Protein AF-A0A7X9A4W3-F1 (afdb_monomer)

pLDDT: mean 96.19, std 3.08, range [78.69, 98.69]

Mean predicted aligned error: 3.04 Å

Secondary structure (DSSP, 8-state):
----HHHHHHHHHHHHHHHHHHHHHHHSS--EEEEEEES--HHHHHHHHHHHHHHHHHT-EEEEEEE-TT--HHHHHHHHHHHHH-TT--EEEEPSPPPTTS-HHHHHHHS-TTTBTT--SHHHHHHHHTT------HHHHHHHHHHHHTT---TT---------

Foldseek 3Di:
DDLDLVVVLVVVLVVLLVVQVVVCVVVVDGAEEEEEAEDDDPVLVVVLVVVCVSCVSSVHHYYYDYHYLPDAQVNLLVVLVVLQPDPSHQAYHYGDDRRPNHDPQVNLQSHDQRRDLQQPHPVSVVCVVVVHDGRHHPVVVSVVSSCVVVVPDDPPDDDDDDDDD

Structure (mmCIF, N/CA/C/O backbone):
data_AF-A0A7X9A4W3-F1
#
_entry.id   AF-A0A7X9A4W3-F1
#
loop_
_atom_site.group_PDB
_atom_site.id
_atom_site.type_symbol
_atom_site.label_atom_id
_atom_site.label_alt_id
_atom_site.label_comp_id
_atom_site.label_asym_id
_atom_site.label_entity_id
_atom_site.label_seq_id
_atom_site.pdbx_PDB_ins_code
_atom_site.Cartn_x
_atom_site.Cartn_y
_atom_site.Cartn_z
_atom_site.occupancy
_atom_site.B_iso_or_equiv
_atom_site.auth_seq_id
_atom_site.auth_comp_id
_atom_site.auth_asym_id
_atom_site.auth_atom_id
_atom_site.pdbx_PDB_model_num
ATOM 1 N N . MET A 1 1 ? -28.162 10.384 4.393 1.00 87.25 1 MET A N 1
ATOM 2 C CA . MET A 1 1 ? -26.959 10.400 5.253 1.00 87.25 1 MET A CA 1
ATOM 3 C C . MET A 1 1 ? -25.741 10.495 4.353 1.00 87.25 1 MET A C 1
ATOM 5 O O . MET A 1 1 ? -25.690 9.758 3.378 1.00 87.25 1 MET A O 1
ATOM 9 N N . LEU A 1 2 ? -24.809 11.404 4.640 1.00 94.06 2 LEU A N 1
ATOM 10 C CA . LEU A 1 2 ? -23.541 11.512 3.917 1.00 94.06 2 LEU A CA 1
ATOM 11 C C . LEU A 1 2 ? -22.475 10.701 4.663 1.00 94.06 2 LEU A C 1
ATOM 13 O O . LEU A 1 2 ? -22.311 10.890 5.864 1.00 94.0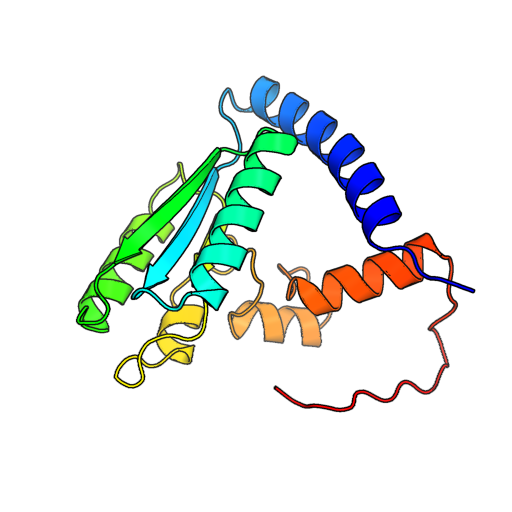6 2 LEU A O 1
ATOM 17 N N . LEU A 1 3 ? -21.760 9.818 3.964 1.00 96.38 3 LEU A N 1
ATOM 18 C CA . LEU A 1 3 ? -20.584 9.138 4.512 1.00 96.38 3 LEU A CA 1
ATOM 19 C C . LEU A 1 3 ? -19.347 9.988 4.193 1.00 96.38 3 LEU A C 1
ATOM 21 O O . LEU A 1 3 ? -18.777 9.882 3.108 1.00 96.38 3 LE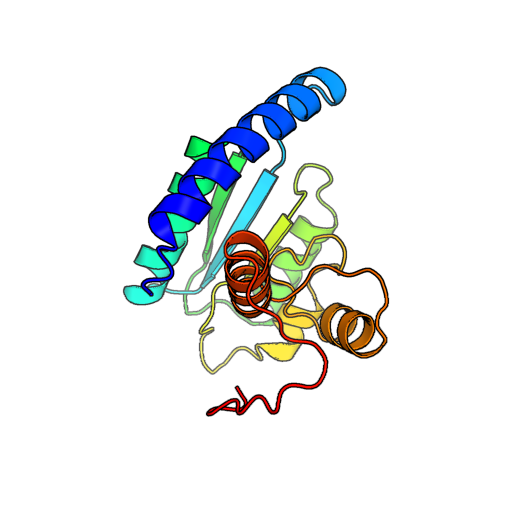U A O 1
ATOM 25 N N . ASP A 1 4 ? -18.959 10.874 5.110 1.00 97.44 4 ASP A N 1
ATOM 26 C CA . ASP A 1 4 ? -17.799 11.748 4.919 1.00 97.44 4 ASP A CA 1
ATOM 27 C C . ASP A 1 4 ? -16.494 10.981 5.169 1.00 97.44 4 ASP A C 1
ATOM 29 O O . ASP A 1 4 ? -16.091 10.757 6.311 1.00 97.44 4 ASP A O 1
ATOM 33 N N . GLY A 1 5 ? -15.823 10.577 4.089 1.00 96.94 5 GLY A N 1
ATOM 34 C CA . GLY A 1 5 ? -14.538 9.886 4.170 1.00 96.94 5 GLY A CA 1
ATOM 35 C C . GLY A 1 5 ? -13.354 10.778 4.548 1.00 96.94 5 GLY A C 1
ATOM 36 O O . GLY A 1 5 ? -12.355 10.262 5.046 1.00 96.94 5 GLY A O 1
ATOM 37 N N . LYS A 1 6 ? -13.447 12.103 4.369 1.00 95.88 6 LYS A N 1
ATOM 38 C CA . LYS A 1 6 ? -12.383 13.028 4.794 1.00 95.88 6 LYS A CA 1
ATOM 39 C C . LYS A 1 6 ? -12.339 13.115 6.313 1.00 95.88 6 LYS A C 1
ATOM 41 O O . LYS A 1 6 ? -11.250 13.053 6.883 1.00 95.88 6 LYS A O 1
ATOM 46 N N . LEU A 1 7 ? -13.510 13.204 6.949 1.00 97.19 7 LEU A N 1
ATOM 47 C CA . LEU A 1 7 ? -13.641 13.152 8.406 1.00 97.19 7 LEU A CA 1
ATOM 48 C C . LEU A 1 7 ? -13.024 11.859 8.958 1.00 97.19 7 LEU A C 1
ATOM 50 O O . LEU A 1 7 ? -12.102 11.912 9.770 1.00 97.19 7 LEU A O 1
ATOM 54 N N . VAL A 1 8 ? -13.473 10.705 8.453 1.00 97.12 8 VAL A N 1
ATOM 55 C CA . VAL A 1 8 ? -13.014 9.390 8.934 1.00 97.12 8 VAL A CA 1
ATOM 56 C C . VAL A 1 8 ? -11.513 9.199 8.714 1.00 97.12 8 VAL A C 1
ATOM 58 O O . VAL A 1 8 ? -10.817 8.713 9.604 1.00 97.12 8 VAL A O 1
ATOM 61 N N . SER A 1 9 ? -10.985 9.624 7.561 1.00 96.12 9 SER A N 1
ATOM 62 C CA . SER A 1 9 ? -9.546 9.573 7.280 1.00 96.12 9 SER A CA 1
ATOM 63 C C . SER A 1 9 ? -8.744 10.417 8.267 1.00 96.12 9 SER A C 1
ATOM 65 O O . SER A 1 9 ? -7.695 9.971 8.722 1.00 96.12 9 SER A O 1
ATOM 67 N N . LYS A 1 10 ? -9.218 11.620 8.615 1.00 96.62 10 LYS A N 1
ATOM 68 C CA . LYS A 1 10 ? -8.525 12.505 9.557 1.00 96.62 10 LYS A CA 1
ATOM 69 C C . LYS A 1 10 ? -8.448 11.884 10.953 1.00 96.62 10 LYS A C 1
ATOM 71 O O . LYS A 1 10 ? -7.362 11.798 11.519 1.00 96.62 10 LYS A O 1
ATOM 76 N N . GLU A 1 11 ? -9.568 11.394 11.480 1.00 97.00 11 GLU A N 1
ATOM 77 C CA . GLU A 1 11 ? -9.599 10.748 12.801 1.00 97.00 11 GLU A CA 1
ATOM 78 C C . GLU A 1 11 ? -8.766 9.460 12.840 1.00 97.00 11 GLU A C 1
ATOM 80 O O . GLU A 1 11 ? -8.126 9.139 13.846 1.00 97.00 11 GLU A O 1
ATOM 85 N N . PHE A 1 12 ? -8.750 8.706 11.737 1.00 96.50 12 PHE A N 1
ATOM 86 C CA . PHE A 1 12 ? -7.890 7.536 11.606 1.00 96.50 12 PHE A CA 1
ATOM 87 C C . PHE A 1 12 ? -6.405 7.918 11.613 1.00 96.50 12 PHE A C 1
ATOM 89 O O . PHE A 1 12 ? -5.620 7.287 12.320 1.00 96.50 12 PHE A O 1
ATOM 96 N N . GLU A 1 13 ? -6.015 8.959 10.873 1.00 96.56 13 GLU A N 1
ATOM 97 C CA . GLU A 1 13 ? -4.636 9.456 10.833 1.00 96.56 13 GLU A CA 1
ATOM 98 C C . GLU A 1 13 ? -4.151 9.947 12.204 1.00 96.56 13 GLU A C 1
ATOM 100 O O . GLU A 1 13 ? -3.006 9.682 12.566 1.00 96.56 13 GLU A O 1
ATOM 105 N N . GLU A 1 14 ? -5.005 10.595 13.001 1.00 97.12 14 GLU A N 1
ATOM 106 C CA . GLU A 1 14 ? -4.666 11.027 14.366 1.00 97.12 14 GLU A CA 1
ATOM 107 C C . GLU A 1 14 ? -4.326 9.832 15.271 1.00 97.12 14 GLU A C 1
ATOM 109 O O . GLU A 1 14 ? -3.284 9.820 15.934 1.00 97.12 14 GLU A O 1
ATOM 114 N N . LYS A 1 15 ? -5.146 8.773 15.235 1.00 97.06 15 LYS A N 1
ATOM 115 C CA . LYS A 1 15 ? -4.880 7.522 15.968 1.00 97.06 15 LYS A CA 1
ATOM 116 C C . LYS A 1 15 ? -3.633 6.813 15.443 1.00 97.06 15 LYS A C 1
ATOM 118 O O . LYS A 1 15 ? -2.836 6.287 16.221 1.00 97.06 15 LYS A O 1
ATOM 123 N N . LEU A 1 16 ? -3.457 6.794 14.122 1.00 97.50 16 LEU A N 1
ATOM 124 C CA . LEU A 1 16 ? -2.306 6.168 13.483 1.00 97.50 16 LEU A CA 1
ATOM 125 C C . LEU A 1 16 ? -1.009 6.880 13.866 1.00 97.50 16 LEU A C 1
ATOM 127 O O . LEU A 1 16 ? -0.036 6.204 14.177 1.00 97.50 16 LEU A O 1
ATOM 131 N N . LYS A 1 17 ? -1.003 8.213 13.920 1.00 98.06 17 LYS A N 1
ATOM 132 C CA . LYS A 1 17 ? 0.161 9.004 14.329 1.00 98.06 17 LYS A CA 1
ATOM 133 C C . LYS A 1 17 ? 0.639 8.627 15.730 1.00 98.06 17 LYS A C 1
ATOM 135 O O . LYS A 1 17 ? 1.826 8.383 15.910 1.00 98.06 17 LYS A O 1
ATOM 140 N N . LEU A 1 18 ? -0.274 8.496 16.697 1.00 97.88 18 LEU A N 1
ATOM 141 C CA . LEU A 1 18 ? 0.068 8.042 18.054 1.00 97.88 18 LEU A CA 1
ATOM 142 C C . LEU A 1 18 ? 0.699 6.644 18.042 1.00 97.88 18 LEU A C 1
ATOM 144 O O . LEU A 1 18 ? 1.708 6.397 18.703 1.00 97.88 18 LEU A O 1
ATOM 148 N N . LYS A 1 19 ? 0.139 5.735 17.238 1.00 97.94 19 LYS A N 1
ATOM 149 C CA . LYS A 1 19 ? 0.689 4.388 17.075 1.00 97.94 19 LYS A CA 1
ATOM 150 C C . LYS A 1 19 ? 2.084 4.419 16.451 1.00 97.94 19 LYS A C 1
ATOM 152 O O . LYS A 1 19 ? 2.969 3.726 16.939 1.00 97.94 19 LYS A O 1
ATOM 157 N N . VAL A 1 20 ? 2.298 5.219 15.410 1.00 98.00 20 VAL A N 1
ATOM 158 C CA . VAL A 1 20 ? 3.610 5.367 14.769 1.00 98.00 20 VAL A CA 1
ATOM 159 C C . VAL A 1 20 ? 4.634 5.925 15.755 1.00 98.00 20 VAL A C 1
ATOM 161 O O . VAL A 1 20 ? 5.714 5.355 15.848 1.00 98.00 20 VAL A O 1
ATOM 164 N N . THR A 1 21 ? 4.289 6.939 16.556 1.00 98.00 21 THR A N 1
ATOM 165 C CA . THR A 1 21 ? 5.172 7.451 17.619 1.00 98.00 21 THR A CA 1
ATOM 166 C C . THR A 1 21 ? 5.603 6.336 18.574 1.00 98.00 21 THR A C 1
ATOM 168 O O . THR A 1 21 ? 6.797 6.137 18.774 1.00 98.00 21 THR A O 1
ATOM 171 N N . SER A 1 22 ? 4.659 5.528 19.071 1.00 97.75 22 SER A N 1
ATOM 172 C CA . SER A 1 22 ? 4.990 4.404 19.965 1.00 97.75 22 SER A CA 1
ATOM 173 C C . SER A 1 22 ? 5.871 3.334 19.300 1.00 97.75 22 SER A C 1
ATOM 175 O O . SER A 1 22 ? 6.705 2.707 19.950 1.00 97.75 22 SER A O 1
ATOM 177 N N . LEU A 1 23 ? 5.712 3.118 17.987 1.00 97.31 23 LEU A N 1
ATOM 178 C CA . LEU A 1 23 ? 6.560 2.198 17.231 1.00 97.31 23 LEU A CA 1
ATOM 179 C C . LEU A 1 23 ? 7.974 2.757 17.072 1.00 97.31 23 LEU A C 1
ATOM 181 O O . LEU A 1 23 ? 8.928 2.001 17.217 1.00 97.31 23 LEU A O 1
ATOM 185 N N . VAL A 1 24 ? 8.115 4.059 16.820 1.00 97.69 24 VAL A N 1
ATOM 186 C CA . VAL A 1 24 ? 9.423 4.720 16.725 1.00 97.69 24 VAL A CA 1
ATOM 187 C C . VAL A 1 24 ? 10.171 4.621 18.049 1.00 97.69 24 VAL A C 1
ATOM 189 O O . VAL A 1 24 ? 11.337 4.249 18.044 1.00 97.69 24 VAL A O 1
ATOM 192 N N . GLU A 1 25 ? 9.508 4.887 19.174 1.00 97.31 25 GLU A N 1
ATOM 193 C CA . GLU A 1 25 ? 10.111 4.751 20.508 1.00 97.31 25 GLU A CA 1
ATOM 194 C C . GLU A 1 25 ? 10.567 3.313 20.784 1.00 97.31 25 GLU A C 1
ATOM 196 O O . GLU A 1 25 ? 11.650 3.087 21.314 1.00 97.31 25 GLU A O 1
ATOM 201 N N . LYS A 1 26 ? 9.765 2.321 20.379 1.00 97.31 26 LYS A N 1
ATOM 202 C CA . LYS A 1 26 ? 10.073 0.905 20.605 1.00 97.31 26 LYS A CA 1
ATOM 203 C C . LYS A 1 26 ? 11.182 0.370 19.696 1.00 97.31 26 LYS A C 1
ATOM 205 O O . LYS A 1 26 ? 12.035 -0.391 20.146 1.00 97.31 26 LYS A O 1
ATOM 210 N N . TYR A 1 27 ? 11.133 0.695 18.407 1.00 95.88 27 TYR A N 1
ATOM 211 C CA . TYR A 1 27 ? 11.996 0.105 17.377 1.00 95.88 27 TYR A CA 1
ATOM 212 C C . TYR A 1 27 ? 13.132 1.033 16.934 1.00 95.88 27 TYR A C 1
ATOM 214 O O . TYR A 1 27 ? 13.928 0.648 16.084 1.00 95.88 27 TYR A O 1
ATOM 222 N N . HIS A 1 28 ? 13.219 2.239 17.504 1.00 96.75 28 HIS A N 1
ATOM 2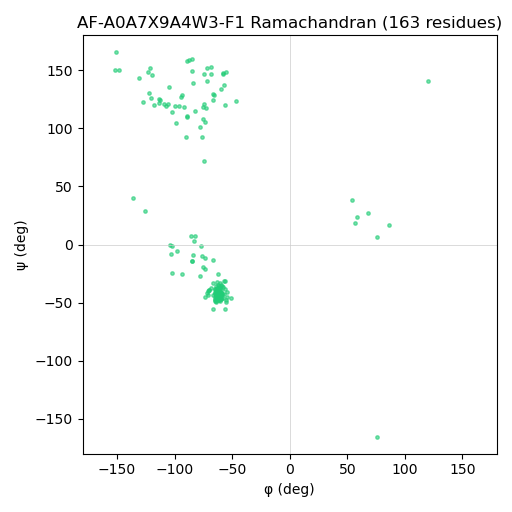23 C CA . HIS A 1 28 ? 14.231 3.263 17.216 1.00 96.75 28 HIS A CA 1
ATOM 224 C C . HIS A 1 28 ? 14.307 3.684 15.736 1.00 96.75 28 HIS A C 1
ATOM 226 O O . HIS A 1 28 ? 15.293 4.272 15.295 1.00 96.75 28 HIS A O 1
ATOM 232 N N . 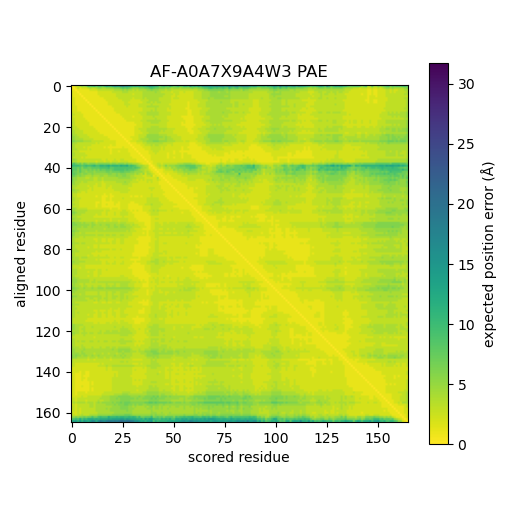ARG A 1 29 ? 13.252 3.409 14.958 1.00 96.88 29 ARG A N 1
ATOM 233 C CA . ARG A 1 29 ? 13.091 3.846 13.567 1.00 96.88 29 ARG A CA 1
ATOM 234 C C . ARG A 1 29 ? 11.611 4.002 13.207 1.00 96.88 29 ARG A C 1
ATOM 236 O O . ARG A 1 29 ? 10.781 3.263 13.741 1.00 96.88 29 ARG A O 1
ATOM 243 N N . PRO A 1 30 ? 11.255 4.912 12.287 1.00 97.31 30 PRO A N 1
ATOM 244 C CA . PRO A 1 30 ? 9.908 4.949 11.733 1.00 97.31 30 PRO A CA 1
ATOM 245 C C . PRO A 1 30 ? 9.631 3.719 10.855 1.00 97.31 30 PRO A C 1
ATOM 247 O O . PRO A 1 30 ? 10.563 3.167 10.255 1.00 97.31 30 PRO A O 1
ATOM 250 N N . PRO A 1 31 ? 8.355 3.307 10.729 1.00 98.12 31 PRO A N 1
ATOM 251 C CA . PRO A 1 31 ? 7.941 2.414 9.659 1.00 98.12 31 PRO A CA 1
ATOM 252 C C . PRO A 1 31 ? 8.257 3.032 8.294 1.00 98.12 31 PRO A C 1
ATOM 254 O O . PRO A 1 31 ? 8.181 4.254 8.128 1.00 98.12 31 PRO A O 1
ATOM 257 N N . SER A 1 32 ? 8.571 2.190 7.319 1.00 98.00 32 SER A N 1
ATOM 258 C CA . SER A 1 32 ? 9.020 2.585 5.988 1.00 98.00 32 SER A CA 1
ATOM 259 C C . SER A 1 32 ? 8.115 2.019 4.899 1.00 98.00 32 SER A C 1
ATOM 261 O O . SER A 1 32 ? 7.824 0.821 4.874 1.00 98.00 32 SER A O 1
ATOM 263 N N . LEU A 1 33 ? 7.688 2.889 3.985 1.00 98.38 33 LEU A N 1
ATOM 264 C CA . LEU A 1 33 ? 6.889 2.551 2.813 1.00 98.38 33 LEU A CA 1
ATOM 265 C C . LEU A 1 33 ? 7.636 2.963 1.546 1.00 98.38 33 LEU A C 1
ATOM 267 O O . LEU A 1 33 ? 7.978 4.136 1.383 1.00 98.38 33 LEU A O 1
ATOM 271 N N . VAL A 1 34 ? 7.814 2.023 0.620 1.00 98.31 34 VAL A N 1
ATOM 272 C CA . VAL A 1 34 ? 8.370 2.291 -0.711 1.00 98.31 34 VAL A CA 1
ATOM 273 C C . VAL A 1 34 ? 7.273 2.167 -1.761 1.00 98.31 34 VAL A C 1
ATOM 275 O O . VAL A 1 34 ? 6.655 1.116 -1.924 1.00 98.31 34 VAL A O 1
ATOM 278 N N . VAL A 1 35 ? 7.035 3.242 -2.506 1.00 97.81 35 VAL A N 1
ATOM 279 C CA . VAL A 1 35 ? 6.134 3.239 -3.660 1.00 97.81 35 VAL A CA 1
ATOM 280 C C . VAL A 1 35 ? 6.961 3.123 -4.935 1.00 97.81 35 VAL A C 1
ATOM 282 O O . VAL A 1 35 ? 7.787 3.983 -5.223 1.00 97.81 35 VAL A O 1
ATOM 285 N N . ILE A 1 36 ? 6.748 2.064 -5.706 1.00 97.88 36 ILE A N 1
ATOM 286 C CA . ILE A 1 36 ? 7.416 1.823 -6.984 1.00 97.88 36 ILE A CA 1
ATOM 287 C C . ILE A 1 36 ? 6.548 2.425 -8.087 1.00 97.88 36 ILE A C 1
ATOM 289 O O . ILE A 1 36 ? 5.405 2.010 -8.279 1.00 97.88 36 ILE A O 1
ATOM 293 N N . LEU A 1 37 ? 7.092 3.404 -8.804 1.00 97.25 37 LEU A N 1
ATOM 294 C CA . LEU A 1 37 ? 6.443 4.077 -9.925 1.00 97.25 37 LEU A CA 1
ATOM 295 C C . LEU A 1 37 ? 7.253 3.830 -11.199 1.00 97.25 37 LEU A C 1
ATOM 297 O O . LEU A 1 37 ? 8.417 4.222 -11.271 1.00 97.25 37 LEU A O 1
ATOM 301 N N . VAL A 1 38 ? 6.625 3.212 -12.198 1.00 97.50 38 VAL A N 1
ATOM 302 C CA . VAL A 1 38 ? 7.219 2.969 -13.518 1.00 97.50 38 VAL A CA 1
ATOM 303 C C . VAL A 1 38 ? 6.597 3.934 -14.526 1.00 97.50 38 VAL A C 1
ATOM 305 O O . VAL A 1 38 ? 5.380 3.941 -14.709 1.00 97.50 38 VAL A O 1
ATOM 308 N N . GLY A 1 39 ? 7.430 4.755 -15.168 1.00 93.75 39 GLY A N 1
ATOM 309 C CA . GLY A 1 39 ? 6.991 5.785 -16.110 1.00 93.75 39 GLY A CA 1
ATOM 310 C C . GLY A 1 39 ? 6.382 7.030 -15.450 1.00 93.75 39 GLY A C 1
ATOM 311 O O . GLY A 1 39 ? 6.522 7.269 -14.250 1.00 93.75 39 GLY A O 1
ATOM 312 N N . GLU A 1 40 ? 5.709 7.851 -16.260 1.00 87.94 40 GLU A N 1
ATOM 313 C CA . GLU A 1 40 ? 5.334 9.229 -15.894 1.00 87.94 40 GLU A CA 1
ATOM 314 C C . GLU A 1 40 ? 3.838 9.531 -16.047 1.00 87.94 40 GLU A C 1
ATOM 316 O O . GLU A 1 40 ? 3.443 10.670 -16.286 1.00 87.94 40 GLU A O 1
ATOM 321 N N . ASN A 1 41 ? 2.967 8.527 -15.898 1.00 87.94 41 ASN A N 1
ATOM 322 C CA . ASN A 1 41 ? 1.525 8.761 -15.987 1.00 87.94 41 ASN A CA 1
ATOM 323 C C . ASN A 1 41 ? 1.084 9.850 -14.968 1.00 87.94 41 ASN A C 1
ATOM 325 O O . ASN A 1 41 ? 1.250 9.648 -13.756 1.00 87.94 41 ASN A O 1
ATOM 329 N N . PRO A 1 42 ? 0.493 10.984 -15.412 1.00 85.25 42 PRO A N 1
ATOM 330 C CA . PRO A 1 42 ? 0.138 12.097 -14.529 1.00 85.25 42 PRO A CA 1
ATOM 331 C C . PRO A 1 42 ? -0.808 11.717 -13.386 1.00 85.25 42 PRO A C 1
ATOM 333 O O . PRO A 1 42 ? -0.652 12.209 -12.263 1.00 85.25 42 PRO A O 1
ATOM 336 N N . ALA A 1 43 ? -1.760 10.812 -13.640 1.00 83.75 43 ALA A N 1
ATOM 337 C CA . ALA A 1 43 ? -2.677 10.329 -12.613 1.00 83.75 43 ALA A CA 1
ATOM 338 C C . ALA A 1 43 ? -1.906 9.571 -11.524 1.00 83.75 43 ALA A C 1
ATOM 340 O O . ALA A 1 43 ? -2.031 9.893 -10.339 1.00 83.75 43 ALA A O 1
ATOM 341 N N . SER A 1 44 ? -1.030 8.643 -11.926 1.00 87.19 44 SER A N 1
ATOM 342 C CA . SER A 1 44 ? -0.164 7.891 -11.013 1.00 87.19 44 SER A CA 1
ATOM 343 C C . SER A 1 44 ? 0.715 8.818 -10.173 1.00 87.19 44 SER A C 1
ATOM 345 O O . SER A 1 44 ? 0.805 8.643 -8.959 1.00 87.19 44 SER A O 1
ATOM 347 N N . MET A 1 45 ? 1.295 9.867 -10.766 1.00 88.94 45 MET A N 1
ATOM 348 C CA . MET A 1 45 ? 2.120 10.830 -10.027 1.00 88.94 45 MET A CA 1
ATOM 349 C C . MET A 1 45 ? 1.346 11.570 -8.929 1.00 88.94 45 MET A C 1
ATOM 351 O O . MET A 1 45 ? 1.869 11.759 -7.826 1.00 88.94 45 MET A O 1
ATOM 355 N N . SER A 1 46 ? 0.102 11.971 -9.201 1.00 89.06 46 SER A N 1
ATOM 356 C CA . SER A 1 46 ? -0.755 12.628 -8.206 1.00 89.06 46 SER A CA 1
ATOM 357 C C . SER A 1 46 ? -1.096 11.695 -7.036 1.00 89.06 46 SER A C 1
ATOM 359 O O . SER A 1 46 ? -1.008 12.096 -5.866 1.00 89.06 46 SER A O 1
ATOM 361 N N . TYR A 1 47 ? -1.412 10.428 -7.330 1.00 87.44 47 TYR A N 1
ATOM 362 C CA . TYR A 1 47 ? -1.659 9.411 -6.304 1.00 87.44 47 TYR A CA 1
ATOM 363 C C . TYR A 1 47 ? -0.428 9.167 -5.432 1.00 87.44 47 TYR A C 1
ATOM 365 O O . TYR A 1 47 ? -0.527 9.196 -4.205 1.00 87.44 47 TYR A O 1
ATOM 373 N N . VAL A 1 48 ? 0.742 8.993 -6.046 1.00 91.81 48 VAL A N 1
ATOM 374 C CA . VAL A 1 48 ? 2.003 8.755 -5.333 1.00 91.81 48 VAL A CA 1
ATOM 375 C C . VAL A 1 48 ? 2.352 9.933 -4.422 1.00 91.81 48 VAL A C 1
ATOM 377 O O . VAL A 1 48 ? 2.588 9.743 -3.230 1.00 91.81 48 VAL A O 1
ATOM 380 N N . LYS A 1 49 ? 2.254 11.169 -4.926 1.00 92.06 49 LYS A N 1
ATOM 381 C CA . LYS A 1 49 ? 2.465 12.383 -4.120 1.00 92.06 49 LYS A CA 1
ATOM 382 C C . LYS A 1 49 ? 1.502 12.459 -2.932 1.00 92.06 49 LYS A C 1
ATOM 384 O O . LYS A 1 49 ? 1.851 12.957 -1.861 1.00 92.06 49 LYS A O 1
ATOM 389 N N . SER A 1 50 ? 0.271 11.988 -3.112 1.00 92.25 50 SER A N 1
ATOM 390 C CA . SER A 1 50 ? -0.724 11.943 -2.038 1.00 92.25 50 SER A CA 1
ATOM 391 C C . SER A 1 50 ? -0.366 10.899 -0.974 1.00 92.25 50 SER A C 1
ATOM 393 O O . SER A 1 50 ? -0.501 11.195 0.215 1.00 92.25 50 SER A O 1
ATOM 395 N N . LYS A 1 51 ? 0.161 9.733 -1.378 1.00 92.75 51 LYS A N 1
ATOM 396 C CA . LYS A 1 51 ? 0.672 8.680 -0.479 1.00 92.75 51 LYS A CA 1
ATOM 397 C C . LYS A 1 51 ? 1.880 9.160 0.334 1.00 92.75 51 LYS A C 1
ATOM 399 O O . LYS A 1 51 ? 1.891 8.993 1.552 1.00 92.75 51 LYS A O 1
ATOM 404 N N . GLU A 1 52 ? 2.839 9.843 -0.291 1.00 93.75 52 GLU A N 1
ATOM 405 C CA . GLU A 1 52 ? 3.989 10.444 0.410 1.00 93.75 52 GLU A CA 1
ATOM 406 C C . GLU A 1 52 ? 3.539 11.471 1.457 1.00 93.75 52 GLU A C 1
ATOM 408 O O . GLU A 1 52 ? 3.964 11.436 2.614 1.00 93.75 52 GLU A O 1
ATOM 413 N N . LYS A 1 53 ? 2.615 12.365 1.079 1.00 94.44 53 LYS A N 1
ATOM 414 C CA . LYS A 1 53 ? 2.034 13.338 2.014 1.00 94.44 53 LYS A CA 1
ATOM 415 C C . LYS A 1 53 ? 1.321 12.650 3.176 1.00 94.44 53 LYS A C 1
ATOM 417 O O . LYS A 1 53 ? 1.436 13.131 4.299 1.00 94.44 53 LYS A O 1
ATOM 422 N N . ALA A 1 54 ? 0.583 11.569 2.921 1.00 95.06 54 ALA A N 1
ATOM 423 C CA . ALA A 1 54 ? -0.093 10.803 3.966 1.00 95.06 54 ALA A CA 1
ATOM 424 C C . ALA A 1 54 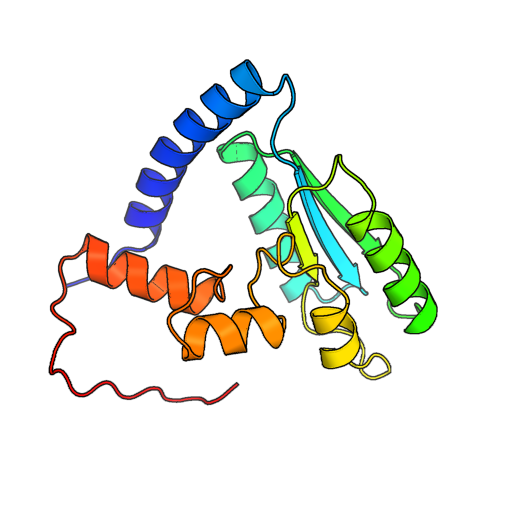? 0.910 10.179 4.941 1.00 95.06 54 ALA A C 1
ATOM 426 O O . ALA A 1 54 ? 0.770 10.373 6.146 1.00 95.06 54 ALA A O 1
ATOM 427 N N . CYS A 1 55 ? 1.973 9.548 4.432 1.00 97.06 55 CYS A N 1
ATOM 428 C CA . CYS A 1 55 ? 3.052 9.007 5.261 1.00 97.06 55 CYS A CA 1
ATOM 429 C C . CYS A 1 55 ? 3.656 10.088 6.163 1.00 97.06 55 CYS A C 1
ATOM 431 O O . CYS A 1 55 ? 3.729 9.916 7.380 1.00 97.06 55 CYS A O 1
ATOM 433 N N . LYS A 1 56 ? 3.978 11.254 5.586 1.00 95.88 56 LYS A N 1
ATOM 434 C CA . LYS A 1 56 ? 4.532 12.390 6.331 1.00 95.88 56 LYS A CA 1
ATOM 435 C C . LYS A 1 56 ? 3.598 12.892 7.438 1.00 95.88 56 LYS A C 1
ATOM 437 O O . LYS A 1 56 ? 4.081 13.241 8.510 1.00 95.88 56 LYS A O 1
ATOM 442 N N . ARG A 1 57 ? 2.278 12.928 7.211 1.00 96.44 57 ARG A N 1
ATOM 443 C CA . ARG A 1 57 ? 1.304 13.375 8.231 1.00 96.44 57 ARG A CA 1
ATOM 444 C C . ARG A 1 57 ? 1.303 12.485 9.475 1.00 96.44 57 ARG A C 1
ATOM 446 O O . ARG A 1 57 ? 1.128 13.002 10.578 1.00 96.44 57 ARG A O 1
ATOM 453 N N . VAL A 1 58 ? 1.525 11.181 9.302 1.00 97.81 58 VAL A N 1
ATOM 454 C CA . VAL A 1 58 ? 1.470 10.192 10.392 1.00 97.81 58 VAL A CA 1
ATOM 455 C C . VAL A 1 58 ? 2.844 9.752 10.907 1.00 97.81 58 VAL A C 1
ATOM 457 O O . VAL A 1 58 ? 2.901 8.971 11.847 1.00 97.81 58 VAL A O 1
ATOM 460 N N . GLY A 1 59 ? 3.942 10.259 10.337 1.00 97.56 59 GLY A N 1
ATOM 461 C CA . GLY A 1 59 ? 5.310 9.953 10.780 1.00 97.56 59 GLY A CA 1
ATOM 462 C C . GLY A 1 59 ? 5.924 8.688 10.165 1.00 97.56 59 GLY A C 1
ATOM 463 O O . GLY A 1 59 ? 6.908 8.175 10.687 1.00 97.56 59 GLY A O 1
ATOM 464 N N . ILE A 1 60 ? 5.353 8.177 9.073 1.00 98.38 60 ILE A N 1
ATOM 465 C CA . ILE A 1 60 ? 5.918 7.067 8.292 1.00 98.38 60 ILE A CA 1
ATOM 466 C C . ILE A 1 60 ? 6.949 7.628 7.308 1.00 98.38 60 ILE A C 1
ATOM 468 O O . ILE A 1 60 ? 6.710 8.655 6.665 1.00 98.38 60 ILE A O 1
ATOM 472 N N . ASN A 1 61 ? 8.074 6.930 7.147 1.00 97.44 61 ASN A N 1
ATOM 473 C CA . ASN A 1 61 ? 9.046 7.227 6.103 1.00 97.44 61 ASN A CA 1
ATOM 474 C C . ASN A 1 61 ? 8.526 6.715 4.750 1.00 97.44 61 ASN A C 1
ATOM 476 O O . ASN A 1 61 ? 8.692 5.547 4.412 1.00 97.44 61 ASN A O 1
ATOM 480 N N . GLY A 1 62 ? 7.836 7.575 4.001 1.00 96.75 62 GLY A N 1
ATOM 481 C CA . GLY A 1 62 ? 7.322 7.256 2.669 1.00 96.75 62 GLY A CA 1
ATOM 482 C C . GLY A 1 62 ? 8.271 7.743 1.581 1.00 96.75 62 GLY A C 1
ATOM 483 O O . GLY A 1 62 ? 8.490 8.947 1.465 1.00 96.75 62 GLY A O 1
ATOM 484 N N . THR A 1 63 ? 8.793 6.826 0.769 1.00 96.06 63 THR A N 1
ATOM 485 C CA . THR A 1 63 ? 9.667 7.140 -0.369 1.00 96.06 63 THR A CA 1
ATOM 486 C C . THR A 1 63 ? 9.076 6.616 -1.672 1.00 96.06 63 THR A C 1
ATOM 488 O O . THR A 1 63 ? 8.344 5.626 -1.687 1.00 96.06 63 THR A O 1
ATOM 491 N N . THR A 1 64 ? 9.408 7.278 -2.780 1.00 96.69 64 THR A N 1
ATOM 492 C CA . THR A 1 64 ? 9.034 6.825 -4.121 1.00 96.69 64 THR A CA 1
ATOM 493 C C . THR A 1 64 ? 10.274 6.432 -4.903 1.00 96.69 64 THR A C 1
ATOM 495 O O . THR A 1 64 ? 11.138 7.269 -5.164 1.00 96.69 64 THR A O 1
ATOM 498 N N . LEU A 1 65 ? 10.318 5.181 -5.351 1.00 97.06 65 LEU A N 1
ATOM 499 C CA . LEU A 1 65 ? 11.287 4.706 -6.325 1.00 97.06 65 LEU A CA 1
ATOM 500 C C . LEU A 1 65 ? 10.726 4.913 -7.733 1.00 97.06 65 LEU A C 1
ATOM 502 O O . LEU A 1 65 ? 9.774 4.244 -8.137 1.00 97.06 65 LEU A O 1
ATOM 506 N N . ARG A 1 66 ? 11.316 5.854 -8.472 1.00 96.88 66 ARG A N 1
ATOM 507 C CA . ARG A 1 66 ? 10.938 6.168 -9.854 1.00 96.88 66 ARG A CA 1
ATOM 508 C C . ARG A 1 66 ? 11.822 5.388 -10.815 1.00 96.88 66 ARG A C 1
ATOM 510 O O . ARG A 1 66 ? 13.043 5.459 -10.717 1.00 96.88 66 ARG A O 1
ATOM 517 N N . LEU A 1 67 ? 11.199 4.657 -11.727 1.00 97.75 67 LEU A N 1
ATOM 518 C CA . LEU A 1 67 ? 11.858 3.823 -12.724 1.00 97.75 67 LEU A CA 1
ATOM 519 C C . LEU A 1 67 ? 11.411 4.253 -14.122 1.00 97.75 67 LEU A C 1
ATOM 521 O O . LEU A 1 67 ? 10.278 4.709 -14.304 1.00 97.75 67 LEU A O 1
ATOM 525 N N . SER A 1 68 ? 12.306 4.106 -15.102 1.00 97.19 68 SER A N 1
ATOM 526 C CA . SER A 1 68 ? 11.998 4.424 -16.500 1.00 97.19 68 SER A CA 1
ATOM 527 C C . SER A 1 68 ? 10.804 3.610 -16.994 1.00 97.19 68 SER A C 1
ATOM 529 O O . SER A 1 68 ? 10.649 2.451 -16.609 1.00 97.19 68 SER A O 1
ATOM 531 N N . VAL A 1 69 ? 9.998 4.198 -17.882 1.00 96.94 69 VAL A N 1
ATOM 532 C CA . VAL A 1 69 ? 8.950 3.466 -18.608 1.00 96.94 69 VAL A CA 1
ATOM 533 C C . VAL A 1 69 ? 9.544 2.287 -19.387 1.00 96.94 69 VAL A C 1
ATOM 535 O O . VAL A 1 69 ? 8.914 1.242 -19.451 1.00 96.94 69 VAL A O 1
ATOM 538 N N . ASP A 1 70 ? 10.787 2.408 -19.863 1.00 97.31 70 ASP A N 1
ATOM 539 C CA . ASP A 1 70 ? 11.483 1.395 -20.670 1.00 97.31 70 ASP A CA 1
ATOM 540 C C . ASP A 1 70 ? 12.145 0.280 -19.843 1.00 97.31 70 ASP A C 1
ATOM 542 O O . ASP A 1 70 ? 12.837 -0.576 -20.400 1.00 97.31 70 ASP A O 1
ATOM 546 N N . ILE A 1 71 ? 11.985 0.283 -18.512 1.00 98.31 71 ILE A N 1
ATOM 547 C CA . ILE A 1 71 ? 12.570 -0.760 -17.661 1.00 98.31 71 ILE A CA 1
ATOM 548 C C . ILE A 1 71 ? 12.089 -2.145 -18.106 1.00 98.31 71 ILE A C 1
ATOM 550 O O . ILE A 1 71 ? 10.904 -2.358 -18.387 1.00 98.31 71 ILE A O 1
ATOM 554 N N . LYS A 1 72 ? 13.007 -3.114 -18.144 1.00 98.25 72 LYS A N 1
ATOM 555 C CA . LYS A 1 72 ? 12.651 -4.501 -18.455 1.00 98.25 72 LYS A CA 1
ATOM 556 C C . LYS A 1 72 ? 11.947 -5.149 -17.265 1.00 98.25 72 LYS A C 1
ATOM 558 O O . LYS A 1 72 ? 12.314 -4.908 -16.114 1.00 98.25 72 LYS A O 1
ATOM 563 N N . GLU A 1 73 ? 10.998 -6.048 -17.532 1.00 98.56 73 GLU A N 1
ATOM 564 C CA . GLU A 1 73 ? 10.301 -6.818 -16.486 1.00 98.56 73 GLU A CA 1
ATOM 565 C C . GLU A 1 73 ? 11.294 -7.489 -15.520 1.00 98.56 73 GLU A C 1
ATOM 567 O O . GLU A 1 73 ? 11.163 -7.367 -14.305 1.00 98.56 73 GLU A O 1
ATOM 572 N N . GLU A 1 74 ? 12.345 -8.126 -16.040 1.00 98.38 74 GLU A N 1
ATOM 573 C CA . GLU A 1 74 ? 13.370 -8.792 -15.224 1.00 98.38 74 GLU A CA 1
ATOM 574 C C . GLU A 1 74 ? 14.122 -7.838 -14.286 1.00 98.38 74 GLU A C 1
ATOM 576 O O . GLU A 1 74 ? 14.486 -8.210 -13.169 1.00 98.38 74 GLU A O 1
ATOM 581 N N . GLU A 1 75 ? 14.370 -6.603 -14.722 1.00 98.50 75 GLU A N 1
ATOM 582 C CA . GLU A 1 75 ? 15.042 -5.584 -13.914 1.00 98.50 75 GLU A CA 1
ATOM 583 C C . GLU A 1 75 ? 14.121 -5.087 -12.800 1.00 98.50 75 GLU A C 1
ATOM 585 O O . GLU A 1 75 ? 14.552 -4.989 -11.648 1.00 98.50 75 GLU A O 1
ATOM 590 N N . LEU A 1 76 ? 12.839 -4.869 -13.106 1.00 98.62 76 LEU A N 1
ATOM 591 C CA . LEU A 1 76 ? 11.826 -4.527 -12.110 1.00 98.62 76 LEU A CA 1
ATOM 592 C C . LEU A 1 76 ? 11.671 -5.636 -11.055 1.00 98.62 76 LEU A C 1
ATOM 594 O O . LEU A 1 76 ? 11.630 -5.352 -9.858 1.00 98.62 76 LEU A O 1
ATOM 598 N N . LEU A 1 77 ? 11.658 -6.906 -11.467 1.00 98.69 77 LEU A N 1
ATOM 599 C CA . LEU A 1 77 ? 11.597 -8.036 -10.535 1.00 98.69 77 LEU A CA 1
ATOM 600 C C . LEU A 1 77 ? 12.833 -8.102 -9.622 1.00 98.69 77 LEU A C 1
ATOM 602 O O . LEU A 1 77 ? 12.692 -8.384 -8.432 1.00 98.69 77 LEU A O 1
ATOM 606 N N . LYS A 1 78 ? 14.032 -7.789 -10.138 1.00 98.69 78 LYS A N 1
ATOM 607 C CA . LYS A 1 78 ? 15.260 -7.690 -9.324 1.00 98.69 78 LYS A CA 1
ATOM 608 C C . LYS A 1 78 ? 15.191 -6.542 -8.318 1.00 98.69 78 LYS A C 1
ATOM 610 O O . LYS A 1 78 ? 15.684 -6.686 -7.201 1.00 98.69 78 LYS A O 1
ATOM 615 N N . VAL A 1 79 ? 14.601 -5.408 -8.696 1.00 98.62 79 VAL A N 1
ATOM 616 C CA . VAL A 1 79 ? 14.360 -4.286 -7.776 1.00 98.62 79 VAL A CA 1
ATOM 617 C C . VAL A 1 79 ? 13.441 -4.720 -6.635 1.00 98.62 79 VAL A C 1
ATOM 619 O O . VAL A 1 79 ? 13.778 -4.507 -5.472 1.00 98.62 79 VAL A O 1
ATOM 622 N N . ILE A 1 80 ? 12.331 -5.391 -6.945 1.00 98.62 80 ILE A N 1
ATOM 623 C CA . ILE A 1 80 ? 11.393 -5.893 -5.931 1.00 98.62 80 ILE A CA 1
ATOM 624 C C . ILE A 1 80 ? 12.069 -6.924 -5.022 1.00 98.62 80 ILE A C 1
ATOM 626 O O . ILE A 1 80 ? 11.911 -6.856 -3.809 1.00 98.62 80 ILE A O 1
ATOM 630 N N . ASP A 1 81 ? 12.896 -7.821 -5.566 1.00 98.56 81 ASP A N 1
ATOM 631 C CA . ASP A 1 81 ? 13.664 -8.777 -4.756 1.00 98.56 81 ASP A CA 1
ATOM 632 C C . ASP A 1 81 ? 14.619 -8.103 -3.767 1.00 98.56 81 ASP A C 1
ATOM 634 O O . ASP A 1 81 ? 14.784 -8.591 -2.647 1.00 98.56 81 ASP A O 1
ATOM 638 N N . LYS A 1 82 ? 15.249 -6.991 -4.159 1.00 98.56 82 LYS A N 1
ATOM 639 C CA . LYS A 1 82 ? 16.090 -6.210 -3.244 1.00 98.56 82 LYS A CA 1
ATOM 640 C C . LYS A 1 82 ? 15.253 -5.619 -2.111 1.00 98.56 82 LYS A C 1
ATOM 642 O O . LYS A 1 82 ? 15.608 -5.800 -0.953 1.00 98.56 82 LYS A O 1
ATOM 647 N N . LEU A 1 83 ? 14.120 -4.992 -2.429 1.00 98.56 83 LEU A N 1
ATOM 648 C CA . LEU A 1 83 ? 13.226 -4.381 -1.435 1.00 98.56 83 LEU A CA 1
ATOM 649 C C . LEU A 1 83 ? 12.550 -5.418 -0.519 1.00 98.56 83 LEU A C 1
ATOM 651 O O . LEU A 1 83 ? 12.344 -5.174 0.670 1.00 98.56 83 LEU A O 1
ATOM 655 N N . ASN A 1 84 ? 12.249 -6.611 -1.033 1.00 98.56 84 ASN A N 1
ATOM 656 C CA . ASN A 1 84 ? 11.769 -7.739 -0.232 1.00 98.56 84 ASN A CA 1
ATOM 657 C C . ASN A 1 84 ? 12.775 -8.123 0.859 1.00 98.56 84 ASN A C 1
ATOM 659 O O . ASN A 1 84 ? 12.382 -8.360 1.998 1.00 98.56 84 ASN A O 1
ATOM 663 N N . LYS A 1 85 ? 14.067 -8.145 0.520 1.00 98.50 85 LYS A N 1
ATOM 664 C CA . LYS A 1 85 ? 15.153 -8.537 1.431 1.00 98.50 85 LYS A CA 1
ATOM 665 C C . LYS A 1 85 ? 15.653 -7.398 2.319 1.00 98.50 85 LYS A C 1
ATOM 667 O O . LYS A 1 85 ? 16.364 -7.657 3.281 1.00 98.50 85 LYS A O 1
ATOM 672 N N . ASP A 1 86 ? 15.294 -6.158 2.009 1.00 98.31 86 ASP A N 1
ATOM 673 C CA . ASP A 1 86 ? 15.671 -4.991 2.797 1.00 98.31 86 ASP A CA 1
ATOM 674 C C . ASP A 1 86 ? 14.839 -4.909 4.087 1.00 98.31 86 ASP A C 1
ATOM 676 O O . ASP A 1 86 ? 13.644 -4.608 4.059 1.00 98.31 86 ASP A O 1
ATOM 680 N N . GLU A 1 87 ? 15.461 -5.176 5.234 1.00 96.75 87 GLU A N 1
ATOM 681 C CA . GLU A 1 87 ? 14.817 -5.136 6.558 1.00 96.75 87 GLU A CA 1
ATOM 682 C C . GLU A 1 87 ? 14.385 -3.725 6.994 1.00 96.75 87 GLU A C 1
ATOM 684 O O . GLU A 1 87 ? 13.613 -3.565 7.944 1.00 96.75 87 GLU A O 1
ATOM 689 N N . THR A 1 88 ? 14.855 -2.689 6.295 1.00 96.50 88 THR A N 1
ATOM 690 C CA . THR A 1 88 ? 14.432 -1.304 6.521 1.00 96.50 88 THR A CA 1
ATOM 691 C C . THR A 1 88 ? 13.142 -0.948 5.782 1.00 96.50 88 THR A C 1
ATOM 693 O O . THR A 1 88 ? 12.579 0.112 6.045 1.00 96.50 88 THR A O 1
ATOM 696 N N . VAL A 1 89 ? 12.648 -1.818 4.891 1.00 98.19 89 VAL A N 1
ATOM 697 C CA . VAL A 1 89 ? 11.395 -1.642 4.141 1.00 98.19 89 VAL A CA 1
ATOM 698 C C . VAL A 1 89 ? 10.298 -2.505 4.758 1.00 98.19 89 VAL A C 1
ATOM 700 O O . VAL A 1 89 ? 10.351 -3.732 4.670 1.00 98.19 89 VAL A O 1
ATOM 703 N N . ASP A 1 90 ? 9.274 -1.869 5.330 1.00 98.25 90 ASP A N 1
ATOM 704 C CA . ASP A 1 90 ? 8.152 -2.566 5.978 1.00 98.25 90 ASP A CA 1
ATOM 705 C C . ASP A 1 90 ? 6.967 -2.787 5.029 1.00 98.25 90 ASP A C 1
ATOM 707 O O . ASP A 1 90 ? 6.179 -3.710 5.217 1.00 98.25 90 ASP A O 1
ATOM 711 N N . GLY A 1 91 ? 6.830 -1.942 4.005 1.00 98.12 91 GLY A N 1
ATOM 712 C CA . GLY A 1 91 ? 5.743 -2.023 3.039 1.00 98.12 91 GLY A CA 1
ATOM 713 C C . GLY A 1 91 ? 6.140 -1.547 1.650 1.00 98.12 91 GLY A C 1
ATOM 714 O O . GLY A 1 91 ? 6.980 -0.660 1.486 1.00 98.12 91 GLY A O 1
ATOM 715 N N . MET A 1 92 ? 5.494 -2.126 0.646 1.00 98.00 92 MET A N 1
ATOM 716 C CA . MET A 1 92 ? 5.652 -1.801 -0.762 1.00 98.00 92 MET A CA 1
ATOM 717 C C . MET A 1 92 ? 4.304 -1.600 -1.441 1.00 98.00 92 MET A C 1
ATOM 719 O O . MET A 1 92 ? 3.336 -2.312 -1.180 1.00 98.00 92 MET A O 1
ATOM 723 N N . ILE A 1 93 ? 4.276 -0.650 -2.368 1.00 97.38 93 ILE A N 1
ATOM 724 C CA . ILE A 1 93 ? 3.175 -0.455 -3.310 1.00 97.38 93 ILE A CA 1
ATOM 725 C C . ILE A 1 93 ? 3.780 -0.421 -4.706 1.00 97.38 93 ILE A C 1
ATOM 727 O O . ILE A 1 93 ? 4.604 0.443 -4.992 1.00 97.38 93 ILE A O 1
ATOM 731 N N . VAL A 1 94 ? 3.329 -1.305 -5.593 1.00 97.00 94 VAL A N 1
ATOM 732 C CA . VAL A 1 94 ? 3.584 -1.174 -7.031 1.00 97.00 94 VAL A CA 1
ATOM 733 C C . VAL A 1 94 ? 2.460 -0.339 -7.633 1.00 97.00 94 VAL A C 1
ATOM 735 O O . VAL A 1 94 ? 1.312 -0.773 -7.677 1.00 97.00 94 VAL A O 1
ATOM 738 N N . GLN A 1 95 ? 2.766 0.882 -8.068 1.00 95.94 95 GLN A N 1
ATOM 739 C CA . GLN A 1 95 ? 1.754 1.783 -8.605 1.00 95.94 95 GLN A CA 1
ATOM 740 C C . GLN A 1 95 ? 1.329 1.347 -10.013 1.00 95.94 95 GLN A C 1
ATOM 742 O O . GLN A 1 95 ? 2.139 1.318 -10.935 1.00 95.94 95 GLN A O 1
ATOM 747 N N . LEU A 1 96 ? 0.036 1.062 -10.171 1.00 94.44 96 LEU A N 1
ATOM 748 C CA . LEU A 1 96 ? -0.597 0.753 -11.453 1.00 94.44 96 LEU A CA 1
ATOM 749 C C . LEU A 1 96 ? -1.123 2.027 -12.158 1.00 94.44 96 LEU A C 1
ATOM 751 O O . LEU A 1 96 ? -1.393 3.023 -11.473 1.00 94.44 96 LEU A O 1
ATOM 755 N N . PRO A 1 97 ? -1.322 1.997 -13.492 1.00 94.50 97 PRO A N 1
ATOM 756 C CA . PRO A 1 97 ? -0.966 0.902 -14.403 1.00 94.50 97 PRO A CA 1
ATOM 757 C C . PRO A 1 97 ? 0.551 0.799 -14.622 1.00 94.50 97 PRO A C 1
ATOM 759 O O . PRO A 1 97 ? 1.263 1.797 -14.532 1.00 94.50 97 PRO A O 1
ATOM 762 N N . LEU A 1 98 ? 1.022 -0.417 -14.906 1.00 95.44 98 LEU A N 1
ATOM 763 C CA . LEU A 1 98 ? 2.371 -0.659 -15.423 1.00 95.44 98 LEU A CA 1
ATOM 764 C C . LEU A 1 98 ? 2.357 -0.567 -16.960 1.00 95.44 98 LEU A C 1
ATOM 766 O O . LEU A 1 98 ? 1.285 -0.722 -17.547 1.00 95.44 98 LEU A O 1
ATOM 770 N N . PRO A 1 99 ? 3.512 -0.331 -17.608 1.00 95.81 99 PRO A N 1
ATOM 771 C CA . PRO A 1 99 ? 3.637 -0.419 -19.063 1.00 95.81 99 PRO A CA 1
ATOM 772 C C . PRO A 1 99 ? 3.195 -1.779 -19.621 1.00 95.81 99 PRO A C 1
ATOM 774 O O . PRO A 1 99 ? 3.397 -2.806 -18.972 1.00 95.81 99 PRO A O 1
ATOM 777 N N . ASP A 1 100 ? 2.662 -1.794 -20.846 1.00 96.12 100 ASP A N 1
ATOM 778 C CA . ASP A 1 100 ? 2.061 -2.988 -21.465 1.00 96.12 100 ASP A CA 1
ATOM 779 C C . ASP A 1 100 ? 3.045 -4.154 -21.660 1.00 96.12 100 ASP A C 1
ATOM 781 O O . ASP A 1 100 ? 2.640 -5.317 -21.680 1.00 96.12 100 ASP A O 1
ATOM 785 N N . HIS A 1 101 ? 4.349 -3.875 -21.772 1.00 97.06 101 HIS A N 1
ATOM 786 C CA . HIS A 1 101 ? 5.387 -4.908 -21.880 1.00 97.06 101 HIS A CA 1
ATOM 787 C C . HIS A 1 101 ? 5.730 -5.586 -20.546 1.00 97.06 101 HIS A C 1
ATOM 789 O O . HIS A 1 101 ? 6.591 -6.466 -20.523 1.00 97.06 101 HIS A O 1
ATOM 795 N N . ILE A 1 102 ? 5.098 -5.182 -19.440 1.00 98.19 102 ILE A N 1
ATOM 796 C CA . ILE A 1 102 ? 5.312 -5.745 -18.106 1.00 98.19 102 ILE A CA 1
ATOM 797 C C . ILE A 1 102 ? 4.050 -6.474 -17.647 1.00 98.19 102 ILE A C 1
ATOM 799 O O . ILE A 1 102 ? 2.967 -5.901 -17.523 1.00 98.19 102 ILE A O 1
ATOM 803 N N . ASN A 1 103 ? 4.198 -7.747 -17.293 1.00 98.00 103 ASN A N 1
ATOM 804 C CA . ASN A 1 103 ? 3.121 -8.524 -16.705 1.00 98.00 103 ASN A CA 1
ATOM 805 C C . ASN A 1 103 ? 2.884 -8.092 -15.248 1.00 98.00 103 ASN A C 1
ATOM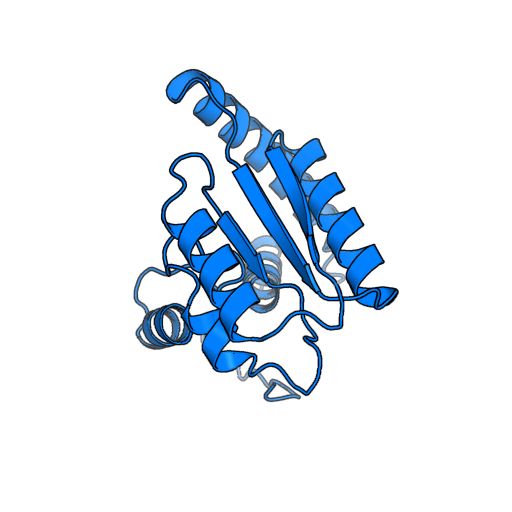 807 O O . ASN A 1 103 ? 3.636 -8.446 -14.333 1.00 98.00 103 ASN A O 1
ATOM 811 N N . LYS A 1 104 ? 1.790 -7.354 -15.026 1.00 96.50 104 LYS A N 1
ATOM 812 C CA . LYS A 1 104 ? 1.405 -6.867 -13.695 1.00 96.50 104 LYS A CA 1
ATOM 813 C C . LYS A 1 104 ? 1.252 -7.985 -12.662 1.00 96.50 104 LYS A C 1
ATOM 815 O O . LYS A 1 104 ? 1.677 -7.805 -11.527 1.00 96.50 104 LYS A O 1
ATOM 820 N N . ASP A 1 105 ? 0.708 -9.142 -13.036 1.00 96.56 105 ASP A N 1
ATOM 821 C CA . ASP A 1 105 ? 0.426 -10.214 -12.080 1.00 96.56 105 ASP A CA 1
ATOM 822 C C . ASP A 1 105 ? 1.730 -10.840 -11.588 1.00 96.56 105 ASP A C 1
ATOM 824 O O . ASP A 1 105 ? 1.883 -11.085 -10.392 1.00 96.56 105 ASP A O 1
ATOM 828 N N . LYS A 1 106 ? 2.721 -11.023 -12.468 1.00 98.00 106 LYS A N 1
ATOM 829 C CA . LYS A 1 106 ? 4.061 -11.460 -12.048 1.00 98.00 106 LYS A CA 1
ATOM 830 C C . LYS A 1 106 ? 4.689 -10.477 -11.066 1.00 98.00 106 LYS A C 1
ATOM 832 O O . LYS A 1 106 ? 5.250 -10.896 -10.058 1.00 98.00 106 LYS A O 1
ATOM 837 N N . VAL A 1 107 ? 4.585 -9.182 -11.357 1.00 98.31 107 VAL A N 1
ATOM 838 C CA . VAL A 1 107 ? 5.151 -8.114 -10.526 1.00 98.31 107 VAL A CA 1
ATOM 839 C C . VAL A 1 107 ? 4.480 -8.059 -9.152 1.00 98.31 107 VAL A C 1
ATOM 841 O O . VAL A 1 107 ? 5.170 -8.062 -8.136 1.00 98.31 107 VAL A O 1
ATOM 844 N N . LEU A 1 108 ? 3.147 -8.067 -9.100 1.00 97.62 108 LEU A N 1
ATOM 845 C CA . LEU A 1 108 ? 2.389 -8.012 -7.847 1.00 97.62 108 LEU A CA 1
ATOM 846 C C . LEU A 1 108 ? 2.630 -9.251 -6.976 1.00 97.62 108 LEU A C 1
ATOM 848 O O . LEU A 1 108 ? 2.799 -9.129 -5.767 1.00 97.62 108 LEU A O 1
ATOM 852 N N . ASN A 1 109 ? 2.721 -10.440 -7.579 1.00 97.88 109 ASN A N 1
ATOM 853 C C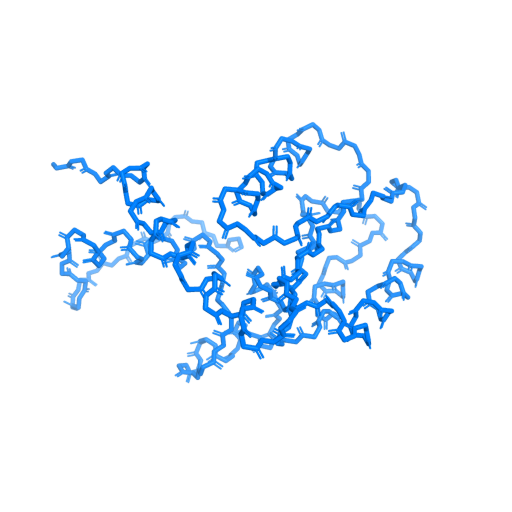A . ASN A 1 109 ? 3.011 -11.679 -6.850 1.00 97.88 109 ASN A CA 1
ATOM 854 C C . ASN A 1 109 ? 4.483 -11.830 -6.439 1.00 97.88 109 ASN A C 1
ATOM 856 O O . ASN A 1 109 ? 4.811 -12.729 -5.666 1.00 97.88 109 ASN A O 1
ATOM 860 N N . LYS A 1 110 ? 5.375 -10.969 -6.940 1.00 98.31 110 LYS A N 1
ATOM 861 C CA . LYS A 1 110 ? 6.779 -10.933 -6.523 1.00 98.31 110 LYS A CA 1
ATOM 862 C C . LYS A 1 110 ? 6.963 -10.234 -5.176 1.00 98.31 110 LYS A C 1
ATOM 864 O O . LYS A 1 110 ? 7.928 -10.525 -4.472 1.00 98.31 110 LYS A O 1
ATOM 869 N N . VAL A 1 111 ? 6.068 -9.314 -4.821 1.00 98.38 111 VAL A N 1
ATOM 870 C CA . VAL A 1 111 ? 6.081 -8.614 -3.530 1.00 98.38 111 VAL A CA 1
ATOM 871 C C . VAL A 1 111 ? 5.793 -9.623 -2.418 1.00 98.38 111 VAL A C 1
ATOM 873 O O . VAL A 1 111 ? 4.827 -10.381 -2.497 1.00 98.38 111 VAL A O 1
ATOM 876 N N . PHE A 1 112 ? 6.624 -9.645 -1.374 1.00 98.25 112 PHE A N 1
ATOM 877 C CA . PHE A 1 112 ? 6.385 -10.520 -0.229 1.00 98.25 112 PHE A CA 1
ATOM 878 C C . PHE A 1 112 ? 5.032 -10.198 0.428 1.00 98.25 112 PHE A C 1
ATOM 880 O O . PHE A 1 112 ? 4.742 -9.021 0.659 1.00 98.25 112 PHE A O 1
ATOM 887 N N . PRO A 1 113 ? 4.199 -11.205 0.759 1.00 97.00 113 PRO A N 1
ATOM 888 C CA . PRO A 1 113 ? 2.839 -10.982 1.258 1.00 97.00 113 PRO A CA 1
ATOM 889 C C . PRO A 1 113 ? 2.757 -10.099 2.505 1.00 97.00 113 PRO A C 1
ATOM 891 O O . PRO A 1 113 ? 1.777 -9.386 2.691 1.00 97.00 113 PRO A O 1
ATOM 894 N N . GLU A 1 114 ? 3.768 -10.148 3.367 1.00 97.25 114 GLU A N 1
ATOM 895 C CA . GLU A 1 114 ? 3.890 -9.336 4.576 1.00 97.25 114 GLU A CA 1
ATOM 896 C C . GLU A 1 114 ? 4.280 -7.877 4.306 1.00 97.25 114 GLU A C 1
ATOM 898 O O . GLU A 1 114 ? 4.022 -7.027 5.156 1.00 97.25 114 GLU A O 1
ATOM 903 N N . LYS A 1 115 ? 4.848 -7.581 3.129 1.00 98.38 115 LYS A N 1
ATOM 904 C CA . LYS A 1 115 ? 5.170 -6.222 2.668 1.00 98.38 115 LYS A CA 1
ATOM 905 C C . LYS A 1 115 ? 4.172 -5.688 1.633 1.00 98.38 115 LYS A C 1
ATOM 907 O O . LYS A 1 115 ? 4.235 -4.513 1.286 1.00 98.38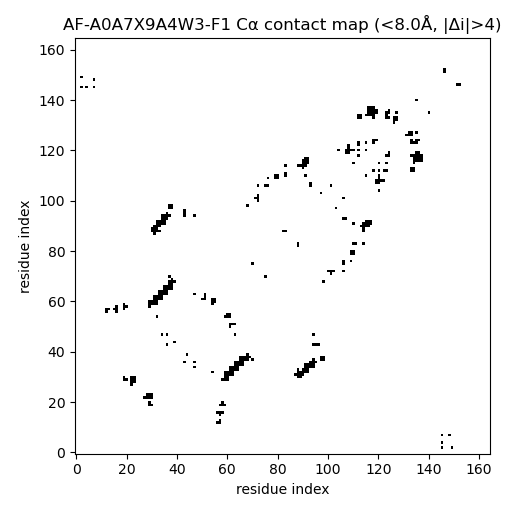 115 LYS A O 1
ATOM 912 N N . ASP A 1 116 ? 3.247 -6.509 1.142 1.00 97.69 116 ASP A N 1
ATOM 913 C CA . ASP A 1 116 ? 2.190 -6.138 0.189 1.00 97.69 116 ASP A CA 1
ATOM 914 C C . ASP A 1 116 ? 1.079 -5.326 0.879 1.00 97.69 116 ASP A C 1
ATOM 916 O O . ASP A 1 116 ? -0.026 -5.806 1.135 1.00 97.69 116 ASP A O 1
ATOM 920 N N . VAL A 1 117 ? 1.388 -4.073 1.223 1.00 97.19 117 VAL A N 1
ATOM 921 C CA . VAL A 1 117 ? 0.461 -3.177 1.938 1.00 97.19 117 VAL A CA 1
ATOM 922 C C . VAL A 1 117 ? -0.674 -2.651 1.062 1.00 97.19 117 VAL A C 1
ATOM 924 O O . VAL A 1 117 ? -1.632 -2.100 1.601 1.00 97.19 117 VAL A O 1
ATOM 927 N N . ASP A 1 118 ? -0.589 -2.839 -0.259 1.00 94.38 118 ASP A N 1
ATOM 928 C CA . ASP A 1 118 ? -1.711 -2.603 -1.176 1.00 94.38 118 ASP A CA 1
ATOM 929 C C . ASP A 1 118 ? -2.638 -3.828 -1.280 1.00 94.38 118 ASP A C 1
ATOM 931 O O . ASP A 1 118 ? -3.765 -3.703 -1.749 1.00 94.38 118 ASP A O 1
ATOM 935 N N . GLY A 1 119 ? -2.199 -5.000 -0.801 1.00 95.94 119 GLY A N 1
ATOM 936 C CA . GLY A 1 119 ? -2.990 -6.227 -0.704 1.00 95.94 119 GLY A CA 1
ATOM 937 C C . GLY A 1 119 ? -3.354 -6.853 -2.050 1.00 95.94 119 GLY A C 1
ATOM 938 O O . GLY A 1 119 ? -4.401 -7.493 -2.147 1.00 95.94 119 GLY A O 1
ATOM 939 N N . LEU A 1 120 ? -2.538 -6.636 -3.085 1.00 95.19 120 LEU A N 1
ATOM 940 C CA . LEU A 1 120 ? -2.855 -7.008 -4.469 1.00 95.19 120 LEU A CA 1
ATOM 941 C C . LEU A 1 120 ? -2.226 -8.336 -4.918 1.00 95.19 120 LEU A C 1
ATOM 943 O O . LEU A 1 120 ? -2.513 -8.803 -6.019 1.00 95.19 120 LEU A O 1
ATOM 947 N N . SER A 1 121 ? -1.387 -8.969 -4.095 1.00 95.69 121 SER A N 1
ATOM 948 C CA . SER A 1 121 ? -0.873 -10.310 -4.398 1.00 95.69 121 SER A CA 1
ATOM 949 C C . SER A 1 121 ? -1.980 -11.371 -4.323 1.00 95.69 121 SER A C 1
ATOM 951 O O . SER A 1 121 ? -2.871 -11.324 -3.466 1.00 95.69 121 SER A O 1
ATOM 953 N N . LEU A 1 122 ? -1.893 -12.400 -5.173 1.00 96.00 122 LEU A N 1
ATOM 954 C CA . LEU A 1 122 ? -2.851 -13.512 -5.184 1.00 96.00 122 LEU A CA 1
ATOM 955 C C . LEU A 1 122 ? -2.874 -14.254 -3.847 1.00 96.00 122 LEU A C 1
ATOM 957 O O . LEU A 1 122 ? -3.925 -14.722 -3.417 1.00 96.00 122 LEU A O 1
ATOM 961 N N . LEU A 1 123 ? -1.732 -14.338 -3.159 1.00 96.88 123 LEU A N 1
ATOM 962 C CA . LEU A 1 123 ? -1.658 -14.990 -1.856 1.00 96.88 123 LEU A CA 1
ATOM 963 C C . LEU A 1 123 ? -2.443 -14.215 -0.787 1.00 96.88 123 LEU A C 1
ATOM 965 O O . LEU A 1 123 ? -3.183 -14.827 -0.014 1.00 96.88 123 LEU A O 1
ATOM 969 N N . ASN A 1 124 ? -2.341 -12.883 -0.747 1.00 97.56 124 ASN A N 1
ATOM 970 C CA . ASN A 1 124 ? -3.142 -12.077 0.177 1.00 97.56 124 ASN A CA 1
ATOM 971 C C . ASN A 1 124 ? -4.633 -12.085 -0.182 1.00 97.56 124 ASN A C 1
ATOM 973 O O . ASN A 1 124 ? -5.468 -12.190 0.724 1.00 97.56 124 ASN A O 1
ATOM 977 N N . ALA A 1 125 ? -4.966 -12.067 -1.476 1.00 95.69 125 ALA A N 1
ATOM 978 C CA . ALA A 1 125 ? -6.337 -12.216 -1.957 1.00 95.69 125 ALA A CA 1
ATOM 979 C C . ALA A 1 125 ? -6.940 -13.582 -1.571 1.00 95.69 125 ALA A C 1
ATOM 981 O O . ALA A 1 125 ? -8.044 -13.648 -1.029 1.00 95.69 125 ALA A O 1
ATOM 982 N N . GLY A 1 126 ? -6.194 -14.674 -1.760 1.00 97.06 126 GLY A N 1
ATOM 983 C CA . GLY A 1 126 ? -6.614 -16.029 -1.392 1.00 97.06 126 GLY A CA 1
ATOM 984 C C . GLY A 1 126 ? -6.794 -16.208 0.118 1.00 97.06 126 GLY A C 1
ATOM 985 O O . GLY A 1 126 ? -7.794 -16.779 0.564 1.00 97.06 126 GLY A O 1
ATOM 986 N N . LYS A 1 127 ? -5.878 -15.654 0.927 1.00 97.25 127 LYS A N 1
ATOM 987 C CA . LYS A 1 127 ? -6.023 -15.599 2.391 1.00 97.25 127 LYS A CA 1
ATOM 988 C C . LYS A 1 127 ? -7.282 -14.834 2.798 1.00 97.25 127 LYS A C 1
ATOM 990 O O . LYS A 1 127 ? -8.042 -15.336 3.623 1.00 97.25 127 LYS A O 1
ATOM 995 N N . LEU A 1 128 ? -7.539 -13.673 2.189 1.00 96.56 128 LEU A N 1
ATOM 996 C CA . LEU A 1 128 ? -8.733 -12.867 2.457 1.00 96.56 128 LEU A CA 1
ATOM 997 C C . LEU A 1 128 ? -10.022 -13.633 2.128 1.00 96.56 128 LEU A C 1
ATOM 999 O O . LEU A 1 128 ? -10.921 -13.701 2.967 1.00 96.56 128 LEU A O 1
ATOM 1003 N N . ALA A 1 129 ? -10.096 -14.253 0.948 1.00 96.12 129 ALA A N 1
ATOM 1004 C CA . ALA A 1 129 ? -11.240 -15.066 0.531 1.00 96.12 129 ALA A CA 1
ATOM 1005 C C . ALA A 1 129 ? -11.482 -16.251 1.482 1.00 96.12 129 ALA A C 1
ATOM 1007 O O . ALA A 1 129 ? -12.623 -16.584 1.804 1.00 96.12 129 ALA A O 1
ATOM 1008 N N . SER A 1 130 ? -10.398 -16.821 2.013 1.00 96.94 130 SER A N 1
ATOM 1009 C CA . SER A 1 130 ? -10.420 -17.903 3.003 1.00 96.94 130 SER A CA 1
ATOM 1010 C C . SER A 1 130 ? -10.626 -17.419 4.446 1.00 96.94 130 SER A C 1
ATOM 1012 O O . SER A 1 130 ? -10.512 -18.214 5.377 1.00 96.94 130 SER A O 1
ATOM 1014 N N . ARG A 1 131 ? -10.913 -16.124 4.658 1.00 95.31 131 ARG A N 1
ATOM 1015 C CA . ARG A 1 131 ? -11.089 -15.483 5.979 1.00 95.31 131 ARG A CA 1
ATOM 1016 C C . ARG A 1 131 ? -9.872 -15.607 6.903 1.00 95.31 131 ARG A C 1
ATOM 1018 O O . ARG A 1 131 ? -10.000 -15.515 8.123 1.00 95.31 131 ARG A O 1
ATOM 1025 N N . GLN A 1 132 ? -8.691 -15.801 6.330 1.00 96.25 132 GLN A N 1
ATOM 1026 C CA . GLN A 1 132 ? -7.429 -15.794 7.055 1.00 96.25 132 GLN A CA 1
ATOM 1027 C C . GLN A 1 132 ? -6.909 -14.362 7.207 1.00 96.25 132 GLN A C 1
ATOM 1029 O O . GLN A 1 132 ? -7.283 -13.449 6.469 1.00 96.25 132 GLN A O 1
ATOM 1034 N N . LYS A 1 133 ? -6.013 -14.160 8.176 1.00 94.50 133 LYS A N 1
ATOM 1035 C CA . LYS A 1 133 ? -5.347 -12.872 8.372 1.00 94.50 133 LYS A CA 1
ATOM 1036 C C . LYS A 1 133 ? -4.428 -12.576 7.180 1.00 94.50 133 LYS A C 1
ATOM 1038 O O . LYS A 1 133 ? -3.524 -13.354 6.884 1.00 94.50 133 LYS A O 1
ATOM 1043 N N . SER A 1 134 ? -4.634 -11.430 6.542 1.00 96.00 134 SER A N 1
ATOM 1044 C CA . SER A 1 134 ? -3.813 -10.926 5.438 1.00 96.00 134 SER A CA 1
ATOM 1045 C C . SER A 1 134 ? -3.818 -9.402 5.400 1.00 96.00 134 SER A C 1
ATOM 1047 O O . SER A 1 134 ? -4.648 -8.756 6.051 1.00 96.00 134 SER A O 1
ATOM 1049 N N . LEU A 1 135 ? -2.888 -8.835 4.631 1.00 97.00 135 LEU A N 1
ATOM 1050 C CA . LEU A 1 135 ? -3.039 -7.474 4.130 1.00 97.00 135 LEU A CA 1
ATOM 1051 C C . LEU A 1 135 ? -4.132 -7.487 3.054 1.00 97.00 135 LEU A C 1
ATOM 1053 O O . LEU A 1 135 ? -4.286 -8.462 2.321 1.00 97.00 135 LEU A O 1
ATOM 1057 N N . GLN A 1 136 ? -4.968 -6.453 3.043 1.00 96.62 136 GLN A N 1
ATOM 1058 C CA . GLN A 1 136 ? -6.215 -6.421 2.278 1.00 96.62 136 GLN A CA 1
ATOM 1059 C C . GLN A 1 136 ? -6.164 -5.264 1.280 1.00 96.62 136 GLN A C 1
ATOM 1061 O O . GLN A 1 136 ? -5.632 -4.216 1.649 1.00 96.62 136 GLN A O 1
ATOM 1066 N N . PRO A 1 137 ? -6.774 -5.406 0.087 1.00 95.94 137 PRO A N 1
ATOM 1067 C CA . PRO A 1 137 ? -6.896 -4.320 -0.876 1.00 95.94 137 PRO A CA 1
ATOM 1068 C C . PRO A 1 137 ? -7.368 -3.016 -0.227 1.00 95.94 137 PRO A C 1
ATOM 1070 O O . PRO A 1 137 ? -8.430 -2.979 0.409 1.00 95.94 137 PRO A O 1
ATOM 1073 N N . ALA A 1 138 ? -6.581 -1.948 -0.384 1.00 93.44 138 ALA A N 1
ATOM 1074 C CA . ALA A 1 138 ? -6.762 -0.708 0.372 1.00 93.44 138 ALA A CA 1
ATOM 1075 C C . ALA A 1 138 ? -8.151 -0.074 0.168 1.00 93.44 138 ALA A C 1
ATOM 1077 O O . ALA A 1 138 ? -8.793 0.333 1.138 1.00 93.44 138 ALA A O 1
ATOM 1078 N N . THR A 1 139 ? -8.656 -0.039 -1.072 1.00 94.38 139 THR A N 1
ATOM 1079 C CA . THR A 1 139 ? -9.961 0.568 -1.390 1.00 94.38 139 THR A CA 1
ATOM 1080 C C . THR A 1 139 ? -11.140 -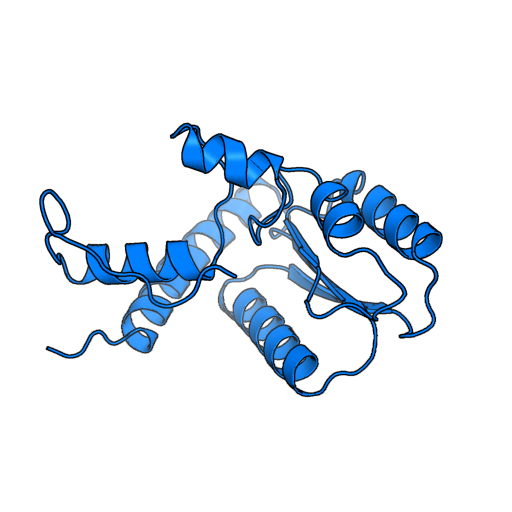0.208 -0.780 1.00 94.38 139 THR A C 1
ATOM 1082 O O . THR A 1 139 ? -11.892 0.398 -0.011 1.00 94.38 139 THR A O 1
ATOM 1085 N N . PRO A 1 140 ? -11.314 -1.528 -1.021 1.00 96.12 140 PRO A N 1
ATOM 1086 C CA . PRO A 1 140 ? -12.341 -2.315 -0.335 1.00 96.12 140 PRO A CA 1
ATOM 1087 C C . PRO A 1 140 ? -12.242 -2.224 1.188 1.00 96.12 140 PRO A C 1
ATOM 1089 O O . PRO A 1 140 ? -13.259 -2.060 1.862 1.00 96.12 140 PRO A O 1
ATOM 1092 N N . LYS A 1 141 ? -11.025 -2.258 1.748 1.00 96.69 141 LYS A N 1
ATOM 1093 C CA . LYS A 1 141 ? -10.831 -2.106 3.192 1.00 96.69 141 LYS A CA 1
ATOM 1094 C C . LYS A 1 141 ? -11.305 -0.744 3.696 1.00 96.69 141 LYS A C 1
ATOM 1096 O O . LYS A 1 141 ? -12.003 -0.691 4.707 1.00 96.69 141 LYS A O 1
ATOM 1101 N N . GLY A 1 142 ? -10.983 0.333 2.984 1.00 96.81 142 GLY A N 1
ATOM 1102 C CA . GLY A 1 142 ? -11.451 1.682 3.296 1.00 96.81 142 GLY A CA 1
ATOM 1103 C C . GLY A 1 142 ? -12.976 1.793 3.281 1.00 96.81 142 GLY A C 1
ATOM 1104 O O . GLY A 1 142 ? -13.555 2.351 4.210 1.00 96.81 142 GLY A O 1
ATOM 1105 N N . ILE A 1 143 ? -13.646 1.191 2.293 1.00 97.56 143 ILE A N 1
ATOM 1106 C CA . ILE A 1 143 ? -15.118 1.140 2.235 1.00 97.56 143 ILE A CA 1
ATOM 1107 C C . ILE A 1 143 ? -15.681 0.424 3.467 1.00 97.56 143 ILE A C 1
ATOM 1109 O O . ILE A 1 143 ? -16.581 0.944 4.123 1.00 97.56 143 ILE A O 1
ATOM 1113 N N . MET A 1 144 ? -15.122 -0.734 3.829 1.00 97.25 144 MET A N 1
ATOM 1114 C CA . MET A 1 144 ? -15.552 -1.467 5.024 1.00 97.25 144 MET A CA 1
ATOM 1115 C C . MET A 1 144 ? -15.342 -0.652 6.306 1.00 97.25 144 MET A C 1
ATOM 1117 O O . MET A 1 144 ? -16.204 -0.670 7.179 1.00 97.25 144 MET A O 1
ATOM 1121 N N . MET A 1 145 ? -14.236 0.094 6.409 1.00 97.19 145 MET A N 1
ATOM 1122 C CA . MET A 1 145 ? -13.978 0.997 7.538 1.00 97.19 145 MET A CA 1
ATOM 1123 C C . MET A 1 145 ? -14.989 2.144 7.610 1.00 97.19 145 MET A C 1
ATOM 1125 O O . MET A 1 145 ? -15.406 2.508 8.704 1.00 97.19 145 MET A O 1
ATOM 1129 N N . LEU A 1 146 ? -15.411 2.701 6.471 1.00 97.69 146 LEU A N 1
ATOM 1130 C CA . LEU A 1 146 ? -16.450 3.734 6.440 1.00 97.69 146 LEU A CA 1
ATOM 1131 C C . LEU A 1 146 ? -17.798 3.186 6.910 1.00 97.69 146 LEU A C 1
ATOM 1133 O O . LEU A 1 146 ? -18.456 3.811 7.739 1.00 97.69 146 LEU A O 1
ATOM 1137 N N . LEU A 1 147 ? -18.202 2.017 6.408 1.00 97.81 147 LEU A N 1
ATOM 1138 C CA . LEU A 1 147 ? -19.451 1.377 6.825 1.00 97.81 147 LEU A CA 1
ATOM 1139 C C . LEU A 1 147 ? -19.454 1.087 8.330 1.00 97.81 147 LEU A C 1
ATOM 1141 O O . LEU A 1 147 ? -20.454 1.351 8.993 1.00 97.81 147 LEU A O 1
ATOM 1145 N N . ASP A 1 148 ? -18.331 0.605 8.866 1.00 97.19 148 ASP A N 1
ATOM 1146 C CA . ASP A 1 148 ? -18.156 0.340 10.296 1.00 97.19 148 ASP A CA 1
ATOM 1147 C C . ASP A 1 148 ? -18.208 1.626 11.137 1.00 97.19 148 ASP A C 1
ATOM 1149 O O . ASP A 1 148 ? -18.981 1.713 12.090 1.00 97.19 148 ASP A O 1
ATOM 1153 N N . TYR A 1 149 ? -17.472 2.669 10.732 1.00 97.38 149 TYR A N 1
ATOM 1154 C CA . TYR A 1 149 ? -17.447 3.967 11.415 1.00 97.38 149 TYR A CA 1
ATOM 1155 C C . TYR A 1 149 ? -18.851 4.564 11.576 1.00 97.38 149 TYR A C 1
ATOM 1157 O O . TYR A 1 149 ? -19.237 5.013 12.656 1.00 97.38 149 TYR A O 1
ATOM 1165 N N . TYR A 1 150 ? -19.639 4.521 10.501 1.00 97.38 150 TYR A N 1
ATOM 1166 C CA . TYR A 1 150 ? -21.011 5.022 10.477 1.00 97.38 150 TYR A CA 1
ATOM 1167 C C . TYR A 1 150 ? -22.047 3.996 10.963 1.00 97.38 150 TYR A C 1
ATOM 1169 O O . TYR A 1 150 ? -23.247 4.260 10.887 1.00 97.38 150 TYR A O 1
ATOM 1177 N N . LYS A 1 151 ? -21.599 2.845 11.488 1.00 97.38 151 LYS A N 1
ATOM 1178 C CA . LYS A 1 151 ? -22.431 1.771 12.054 1.00 97.38 151 LYS A CA 1
ATOM 1179 C C . LYS A 1 151 ? -23.517 1.280 11.093 1.00 97.38 151 LYS A C 1
ATOM 1181 O O . LYS A 1 151 ? -24.638 0.976 11.504 1.00 97.38 151 LYS A O 1
ATOM 1186 N N . ILE A 1 152 ? -23.193 1.198 9.805 1.00 97.62 152 ILE A N 1
ATOM 1187 C CA . ILE A 1 152 ? -24.114 0.720 8.776 1.00 97.62 152 ILE A CA 1
ATOM 1188 C C . ILE A 1 152 ? -24.221 -0.811 8.876 1.00 97.62 152 ILE A C 1
ATOM 1190 O O . ILE A 1 152 ? -23.223 -1.511 8.689 1.00 97.62 152 ILE A O 1
ATOM 1194 N N . PRO A 1 153 ? -25.410 -1.379 9.153 1.00 96.38 153 PRO A N 1
ATOM 1195 C CA . PRO A 1 153 ? -25.561 -2.820 9.303 1.00 96.38 153 PRO A CA 1
ATOM 1196 C C . PRO A 1 153 ? -25.468 -3.526 7.946 1.00 96.38 153 PRO A C 1
ATOM 1198 O O . PRO A 1 153 ? -26.327 -3.345 7.082 1.00 96.38 153 PRO A O 1
ATOM 1201 N N . ILE A 1 154 ? -24.455 -4.378 7.781 1.00 97.00 154 ILE A N 1
ATOM 1202 C CA . ILE A 1 154 ? -24.199 -5.117 6.529 1.00 97.00 154 ILE A CA 1
ATOM 1203 C C . ILE A 1 154 ? -24.650 -6.584 6.565 1.00 97.00 154 ILE A C 1
ATOM 1205 O O . ILE A 1 154 ? -24.918 -7.182 5.524 1.00 97.00 154 ILE A O 1
ATOM 1209 N N . LYS A 1 155 ? -24.739 -7.196 7.753 1.00 96.56 155 LYS A N 1
ATOM 1210 C CA . LYS A 1 155 ? -25.062 -8.623 7.883 1.00 96.56 155 LYS A CA 1
ATOM 1211 C C . LYS A 1 155 ? -26.490 -8.889 7.394 1.00 96.56 155 LYS A C 1
ATOM 1213 O O . LYS A 1 155 ? -27.428 -8.232 7.835 1.00 96.56 155 LYS A O 1
ATOM 1218 N N . GLY A 1 156 ? -26.641 -9.866 6.499 1.00 97.50 156 GLY A N 1
ATOM 1219 C CA . GLY A 1 156 ? -27.934 -10.252 5.921 1.00 97.50 156 GLY A CA 1
ATOM 1220 C C . GLY A 1 156 ? -28.471 -9.294 4.853 1.00 97.50 156 GLY A C 1
ATOM 1221 O O . GLY A 1 156 ? -29.599 -9.467 4.403 1.00 97.50 156 GLY A O 1
ATOM 1222 N N . LYS A 1 157 ? -27.697 -8.281 4.443 1.00 97.62 157 LYS A N 1
ATOM 1223 C CA . LYS A 1 157 ? -28.075 -7.385 3.345 1.00 97.62 157 LYS A CA 1
ATOM 1224 C C . LYS A 1 157 ? -27.680 -7.981 1.994 1.00 97.62 157 LYS A C 1
ATOM 1226 O O . LYS A 1 157 ? -26.668 -8.668 1.884 1.00 97.62 157 LYS A O 1
ATOM 1231 N N . HIS A 1 158 ? -28.456 -7.661 0.964 1.00 97.81 158 HIS A N 1
ATOM 1232 C CA . HIS A 1 158 ? -28.073 -7.885 -0.426 1.00 97.81 158 HIS A CA 1
ATOM 1233 C C . HIS A 1 158 ? -27.181 -6.721 -0.876 1.00 97.81 158 HIS A C 1
ATOM 1235 O O . HIS A 1 158 ? -27.632 -5.577 -0.913 1.00 97.81 158 HIS A O 1
ATOM 1241 N N . ALA A 1 159 ? -25.915 -7.007 -1.175 1.00 96.88 159 ALA A N 1
ATOM 1242 C CA . ALA A 1 159 ? -24.971 -6.040 -1.723 1.00 96.88 159 ALA A CA 1
ATOM 1243 C C . ALA A 1 159 ? -24.759 -6.306 -3.218 1.00 96.88 159 ALA A C 1
ATOM 1245 O O . ALA A 1 159 ? -24.563 -7.452 -3.614 1.00 96.88 159 ALA A O 1
ATOM 1246 N N . VAL A 1 160 ? -24.767 -5.245 -4.026 1.00 97.38 160 VAL A N 1
ATOM 1247 C CA . VAL A 1 160 ? -24.470 -5.301 -5.462 1.00 97.38 160 VAL A CA 1
ATOM 1248 C C . VAL A 1 160 ? -23.172 -4.544 -5.707 1.00 97.38 160 VAL A C 1
ATOM 1250 O O . VAL A 1 160 ? -23.050 -3.382 -5.324 1.00 97.38 160 VAL A O 1
ATOM 1253 N N . ILE A 1 161 ? -22.208 -5.208 -6.341 1.00 96.50 161 ILE A N 1
ATOM 1254 C CA . ILE A 1 161 ? -20.948 -4.605 -6.780 1.00 96.50 161 ILE A CA 1
ATOM 1255 C C . ILE A 1 161 ? -21.021 -4.489 -8.301 1.00 96.50 161 ILE A C 1
ATOM 1257 O O . ILE A 1 161 ? -21.184 -5.492 -8.992 1.00 96.50 161 ILE A O 1
ATOM 1261 N N . VAL A 1 162 ? -20.935 -3.265 -8.820 1.00 96.44 162 VAL A N 1
ATOM 1262 C CA . VAL A 1 162 ? -20.908 -3.004 -10.264 1.00 96.44 162 VAL A CA 1
ATOM 1263 C C . VAL A 1 162 ? -19.451 -2.803 -10.680 1.00 96.44 162 VAL A C 1
ATOM 1265 O O . VAL A 1 162 ? -18.863 -1.764 -10.391 1.00 96.44 162 VAL A O 1
ATOM 1268 N N . GLY A 1 163 ? -18.877 -3.820 -11.324 1.00 92.00 163 GLY A N 1
ATOM 1269 C CA . GLY A 1 163 ? -17.456 -3.903 -11.684 1.00 92.00 163 GLY A CA 1
ATOM 1270 C C . GLY A 1 163 ? -16.769 -5.119 -11.047 1.00 92.00 163 GLY A C 1
ATOM 1271 O O . GLY A 1 163 ? -17.057 -5.463 -9.905 1.00 92.00 163 GLY A O 1
ATOM 1272 N N . ALA A 1 164 ? -15.879 -5.778 -11.796 1.00 85.31 164 ALA A N 1
ATOM 1273 C CA . ALA A 1 164 ? -15.174 -7.005 -11.393 1.00 85.31 164 ALA A CA 1
ATOM 1274 C C . ALA A 1 164 ? -13.674 -6.946 -11.754 1.00 85.31 164 ALA A C 1
ATOM 1276 O O . ALA A 1 164 ? -13.112 -7.902 -12.285 1.00 85.31 164 ALA A O 1
ATOM 1277 N N . SER A 1 165 ? -13.077 -5.768 -11.547 1.00 78.69 165 SER A N 1
ATOM 1278 C CA . SER A 1 165 ? -11.669 -5.449 -11.832 1.00 78.69 165 SER A CA 1
ATOM 1279 C C . SER A 1 165 ? -10.690 -6.082 -10.855 1.00 78.69 165 SER A C 1
ATOM 1281 O O . SER A 1 165 ? -11.051 -6.125 -9.656 1.00 78.69 165 SER A O 1
#

Solvent-accessible surface area (backbone atoms only — not comparable to full-atom values): 9441 Å² total; per-residue (Å²): 136,84,86,61,60,67,60,54,51,50,60,48,42,57,56,46,25,57,52,39,51,55,44,23,72,73,67,75,45,60,59,22,37,42,35,39,34,52,43,80,56,67,68,48,53,55,52,50,55,50,51,35,52,51,23,58,76,28,58,33,49,47,45,73,50,78,41,61,61,84,60,50,55,71,56,53,50,52,52,45,52,51,50,62,70,34,87,77,46,55,26,39,37,78,50,66,76,64,54,90,89,39,65,60,66,65,55,41,55,59,46,45,64,86,28,23,63,46,15,72,23,64,67,23,45,52,28,46,76,68,72,41,92,56,40,53,38,51,68,69,50,50,53,52,50,51,37,55,74,72,65,55,85,61,86,93,59,91,81,85,77,91,78,89,131

Sequence (165 aa):
MLLDGKLVSKEFEEKLKLKVTSLVEKYHRPPSLVVILVGENPASMSYVKSKEKACKRVGINGTTLRLSVDIKEEELLKVIDKLNKDETVDGMIVQLPLPDHINKDKVLNKVFPEKDVDGLSLLNAGKLASRQKSLQPATPKGIMMLLDYYKIPIKGKHAVIVGAS

Nearest PDB structures (foldseek):
  5zf1-assembly1_B  TM=9.791E-01  e=5.118E-16  Bombyx mori
  1b0a-assembly1_A  TM=9.581E-01  e=2.716E-16  Escherichia coli K-12
  9ita-assembly1_A  TM=9.720E-01  e=5.118E-16  Homo sapiens
  6jib-assembly1_A  TM=9.812E-01  e=1.027E-15  Homo sapiens
  4b4v-assembly1_B  TM=9.864E-01  e=3.647E-15  Acinetobacter baumannii ATCC 19606 = CIP 70.34 = JCM 6841

Radius of gyration: 17.16 Å; Cα contacts (8 Å, |Δi|>4): 207; chains: 1; bounding box: 44×31×42 Å